Protein AF-A0A6J3G878-F1 (afdb_monomer)

InterPro domains:
  IPR054754 U8 snoRNA-decapping enzyme NudT16 [PF22327] (66-110)
  IPR054754 U8 snoRNA-decapping enzyme NudT16 [PTHR31699] (66-132)

Sequence (138 aa):
MLLSGSGGDGVSAKMSTAAVPELKQISRVEAMRLGPGWSHSCHAMLYAANPGQLFGRIPMRFSVLVLGLVRVPLYTQKDRVGGFPNFLSNAFVSTAKCQLLFALKVLNMMPEEKLAEALAAATEKQKKALEKLLPASS

Structure (mmCIF, N/CA/C/O backbone):
data_AF-A0A6J3G878-F1
#
_entry.id   AF-A0A6J3G878-F1
#
loop_
_atom_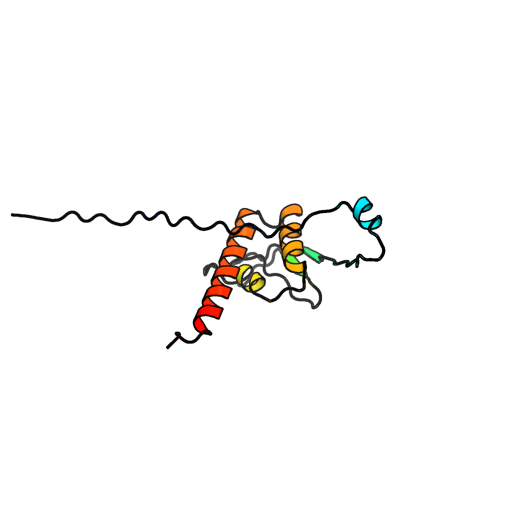site.group_PDB
_atom_site.id
_atom_site.type_symbol
_atom_site.label_atom_id
_atom_site.label_alt_id
_atom_site.label_comp_id
_atom_site.label_asym_id
_atom_site.label_entity_id
_atom_site.label_seq_id
_atom_site.pdbx_PDB_ins_code
_atom_site.Cartn_x
_atom_site.Cartn_y
_atom_site.Cartn_z
_atom_site.occupancy
_atom_site.B_iso_or_equiv
_atom_site.auth_seq_id
_atom_site.auth_comp_id
_atom_site.auth_asym_id
_atom_site.auth_atom_id
_atom_site.pdbx_PDB_model_num
ATOM 1 N N . MET A 1 1 ? -39.813 36.016 32.942 1.00 31.19 1 MET A N 1
ATOM 2 C CA . MET A 1 1 ? -40.163 34.586 33.087 1.00 31.19 1 MET A CA 1
ATOM 3 C C . MET A 1 1 ? -39.853 33.909 31.762 1.00 31.19 1 MET A C 1
ATOM 5 O O . MET A 1 1 ? -40.463 34.285 30.778 1.00 31.19 1 MET A O 1
ATOM 9 N N . LEU A 1 2 ? -38.707 33.216 31.700 1.00 31.45 2 LEU A N 1
ATOM 10 C CA . LEU A 1 2 ? -38.575 31.753 31.486 1.00 31.45 2 LEU A CA 1
ATOM 11 C C . LEU A 1 2 ? -38.532 31.403 29.982 1.00 31.45 2 LEU A C 1
ATOM 13 O O . LEU A 1 2 ? -39.430 31.812 29.269 1.00 31.45 2 LEU A O 1
ATOM 17 N N . LEU A 1 3 ? -37.627 30.607 29.407 1.00 33.38 3 LEU A N 1
ATOM 18 C CA . LEU A 1 3 ? -36.272 30.104 29.684 1.00 33.38 3 LEU A CA 1
ATOM 19 C C . LEU A 1 3 ? -35.901 29.272 28.423 1.00 33.38 3 LEU A C 1
ATOM 21 O O . LEU A 1 3 ? -36.761 28.568 27.911 1.00 33.38 3 LEU A O 1
ATOM 25 N N . SER A 1 4 ? -34.632 29.313 27.994 1.00 31.02 4 SER A N 1
ATOM 26 C CA . SER A 1 4 ? -33.850 28.228 27.346 1.00 31.02 4 SER A CA 1
ATOM 27 C C . SER A 1 4 ? -34.321 27.502 26.064 1.00 31.02 4 SER A C 1
ATOM 29 O O . SER A 1 4 ? -35.404 26.936 25.995 1.00 31.02 4 SER A O 1
ATOM 31 N N . GLY A 1 5 ? -33.375 27.334 25.129 1.00 29.62 5 GLY A N 1
ATOM 32 C CA . GLY A 1 5 ? -33.446 26.366 24.029 1.00 29.62 5 GLY A CA 1
ATOM 33 C C . GLY A 1 5 ? -32.153 26.304 23.211 1.00 29.62 5 GLY A C 1
ATOM 34 O O . GLY A 1 5 ? -32.131 26.713 22.059 1.00 29.62 5 GLY A O 1
ATOM 35 N N . SER A 1 6 ? -31.070 25.845 23.842 1.00 40.47 6 SER A N 1
ATOM 36 C CA . SER A 1 6 ? -29.796 25.497 23.201 1.00 40.47 6 SER A CA 1
ATOM 37 C C . SER A 1 6 ? -29.978 24.342 22.207 1.00 40.47 6 SER A C 1
ATOM 39 O O . SER A 1 6 ? -30.566 23.319 22.553 1.00 40.47 6 SER A O 1
ATOM 41 N N . GLY A 1 7 ? -29.436 24.486 21.003 1.00 29.66 7 GLY A N 1
ATOM 42 C CA . GLY A 1 7 ? -29.189 23.403 20.052 1.00 29.66 7 GLY A CA 1
ATOM 43 C C . GLY A 1 7 ? -28.062 23.884 19.143 1.00 29.66 7 GLY A C 1
ATOM 44 O O . GLY A 1 7 ? -28.258 24.822 18.384 1.00 29.66 7 GLY A O 1
ATOM 45 N N . GLY A 1 8 ? -26.822 23.429 19.279 1.00 30.02 8 GLY A N 1
ATOM 46 C CA . GLY A 1 8 ? -26.405 22.049 19.488 1.00 30.02 8 GLY A CA 1
ATOM 47 C C . GLY A 1 8 ? -25.813 21.590 18.162 1.00 30.02 8 GLY A C 1
ATOM 48 O O . GLY A 1 8 ? -26.543 21.348 17.206 1.00 30.02 8 GLY A O 1
ATOM 49 N N . ASP A 1 9 ? -24.487 21.584 18.115 1.00 33.19 9 ASP A N 1
ATOM 50 C CA . ASP A 1 9 ? -23.637 21.422 16.945 1.00 33.19 9 ASP A CA 1
ATOM 51 C C . ASP A 1 9 ? -24.043 20.290 15.998 1.00 33.19 9 ASP A C 1
ATOM 53 O O . ASP A 1 9 ? -24.103 19.116 16.357 1.00 33.19 9 ASP A O 1
ATOM 57 N N . GLY A 1 10 ? -24.202 20.657 14.730 1.00 29.42 10 GLY A N 1
ATOM 58 C CA . GLY A 1 10 ? -24.202 19.745 13.597 1.00 29.42 10 GLY A CA 1
ATOM 59 C C . GLY A 1 10 ? -23.043 20.065 12.663 1.00 29.42 10 GLY A C 1
ATOM 60 O O . GLY A 1 10 ? -23.246 20.164 11.455 1.00 29.42 10 GLY A O 1
ATOM 61 N N . VAL A 1 11 ? -21.831 20.273 13.198 1.00 32.22 11 VAL A N 1
ATOM 62 C CA . VAL A 1 11 ? -20.614 20.219 12.378 1.00 32.22 11 VAL A CA 1
ATOM 63 C C . VAL A 1 11 ? -20.519 18.788 11.862 1.00 32.22 11 VAL A C 1
ATOM 65 O O . VAL A 1 11 ? -19.981 17.895 12.512 1.00 32.22 11 VAL A O 1
ATOM 68 N N . SER A 1 12 ? -21.100 18.565 10.685 1.00 30.73 12 SER A N 1
ATOM 69 C CA . SER A 1 12 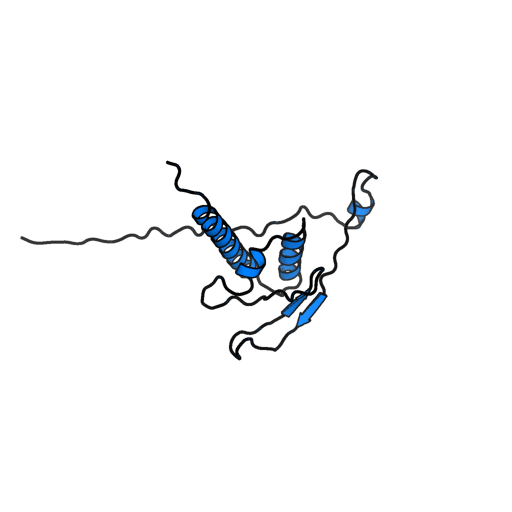? -20.847 17.398 9.857 1.00 30.73 12 SER A CA 1
ATOM 70 C C . SER A 1 12 ? -19.359 17.419 9.540 1.00 30.73 12 SER A C 1
ATOM 72 O O . SER A 1 12 ? -18.930 18.046 8.569 1.00 30.73 12 SER A O 1
ATOM 74 N N . ALA A 1 13 ? -18.571 16.789 10.412 1.00 32.28 13 ALA A N 1
ATOM 75 C CA . ALA A 1 13 ? -17.154 16.566 10.234 1.00 32.28 13 ALA A CA 1
ATOM 76 C C . ALA A 1 13 ? -16.979 15.895 8.874 1.00 32.28 13 ALA A C 1
ATOM 78 O O . ALA A 1 13 ? -17.259 14.708 8.703 1.00 32.28 13 ALA A O 1
ATOM 79 N N . LYS A 1 14 ? -16.576 16.687 7.878 1.00 31.45 14 LYS A N 1
ATOM 80 C CA . LYS A 1 14 ? -16.144 16.181 6.585 1.00 31.45 14 LYS A CA 1
ATOM 81 C C . LYS A 1 14 ? -14.916 15.332 6.880 1.00 31.45 14 LYS A C 1
ATOM 83 O O . LYS A 1 14 ? -13.824 15.864 7.048 1.00 31.45 14 LYS A O 1
ATOM 88 N N . MET A 1 15 ? -15.116 14.022 7.022 1.00 35.84 15 MET A N 1
ATOM 89 C CA . MET A 1 15 ? -14.029 13.057 6.998 1.00 35.84 15 MET A CA 1
ATOM 90 C C . MET A 1 15 ? -13.318 13.276 5.674 1.00 35.84 15 MET A C 1
ATOM 92 O O . MET A 1 15 ? -13.867 13.000 4.610 1.00 35.84 15 MET A O 1
ATOM 96 N N . SER A 1 16 ? -12.125 13.853 5.748 1.00 38.44 16 SER A N 1
ATOM 97 C CA . SER A 1 16 ? -11.177 13.888 4.651 1.00 38.44 16 SER A CA 1
ATOM 98 C C . SER A 1 16 ? -10.969 12.447 4.206 1.00 38.44 16 SER A C 1
ATOM 100 O O . SER A 1 16 ? -10.284 11.678 4.880 1.00 38.44 16 SER A O 1
ATOM 102 N N . THR A 1 17 ? -11.626 12.053 3.119 1.00 46.00 17 THR A N 1
ATOM 103 C CA . THR A 1 17 ? -11.407 10.768 2.465 1.00 46.00 17 THR A CA 1
ATOM 104 C C . THR A 1 17 ? -9.958 10.753 2.012 1.00 46.00 17 THR A C 1
ATOM 106 O O . THR A 1 17 ? -9.603 11.403 1.030 1.00 46.00 17 THR A O 1
ATOM 109 N N . ALA A 1 18 ? -9.102 10.073 2.775 1.00 58.75 18 ALA A N 1
ATOM 110 C CA . ALA A 1 18 ? -7.730 9.832 2.373 1.00 58.75 18 ALA A CA 1
ATOM 111 C C . ALA A 1 18 ? -7.776 9.016 1.079 1.00 58.75 18 ALA A C 1
ATOM 113 O O . ALA A 1 18 ? -8.185 7.855 1.088 1.00 58.75 18 ALA A O 1
ATOM 114 N N . ALA A 1 19 ? -7.417 9.643 -0.039 1.00 72.19 19 ALA A N 1
ATOM 115 C CA . ALA A 1 19 ? -7.317 8.950 -1.311 1.00 72.19 19 ALA A CA 1
ATOM 116 C C . ALA A 1 19 ? -6.230 7.872 -1.207 1.00 72.19 19 ALA A C 1
ATOM 118 O O . ALA A 1 19 ? -5.161 8.103 -0.630 1.00 72.19 19 ALA A O 1
ATOM 119 N N . VAL A 1 20 ? -6.510 6.686 -1.745 1.00 77.31 20 VAL A N 1
ATOM 120 C CA . VAL A 1 20 ? -5.513 5.618 -1.832 1.00 77.31 20 VAL A CA 1
ATOM 121 C C . VAL A 1 20 ? -4.384 6.117 -2.746 1.00 77.31 20 VAL A C 1
ATOM 123 O O . VAL A 1 20 ? -4.665 6.534 -3.866 1.00 77.31 20 VAL A O 1
ATOM 126 N N . PRO A 1 21 ? -3.117 6.130 -2.293 1.00 78.44 21 PRO A N 1
ATOM 127 C CA . PRO A 1 21 ? -2.013 6.652 -3.076 1.00 78.44 21 PRO A CA 1
ATOM 128 C C . PRO A 1 21 ? -1.816 5.777 -4.307 1.00 78.44 21 PRO A C 1
ATOM 130 O O . PRO A 1 21 ? -1.609 4.565 -4.203 1.00 78.44 21 PRO A O 1
ATOM 133 N N . GLU A 1 22 ? -1.864 6.415 -5.468 1.00 80.50 22 GLU A N 1
ATOM 134 C CA . GLU A 1 22 ? -1.799 5.750 -6.758 1.00 80.50 22 GLU A CA 1
ATOM 135 C C . GLU A 1 22 ? -0.519 6.164 -7.485 1.00 80.50 22 GLU A C 1
ATOM 137 O O . GLU A 1 22 ? -0.134 7.334 -7.512 1.00 80.50 22 GLU A O 1
ATOM 142 N N . LEU A 1 23 ? 0.190 5.178 -8.029 1.00 85.69 23 LEU A N 1
ATOM 143 C CA . LEU A 1 23 ? 1.383 5.412 -8.835 1.00 85.69 23 LEU A CA 1
ATOM 144 C C . LEU A 1 23 ? 0.979 5.504 -10.300 1.00 85.69 23 LEU A C 1
ATOM 146 O O . LEU A 1 23 ? 0.074 4.796 -10.741 1.00 85.69 23 LEU A O 1
ATOM 150 N N . LYS A 1 24 ? 1.697 6.324 -11.075 1.00 91.50 24 LYS A N 1
ATOM 151 C CA . LYS A 1 24 ? 1.504 6.380 -12.525 1.00 91.50 24 LYS A CA 1
ATOM 152 C C . LYS A 1 24 ? 1.747 4.993 -13.120 1.00 91.50 24 LYS A C 1
ATOM 154 O O . LYS A 1 24 ? 2.865 4.481 -13.082 1.00 91.50 24 LYS A O 1
ATOM 159 N N . GLN A 1 25 ? 0.693 4.406 -13.672 1.00 89.75 25 GLN A N 1
ATOM 160 C CA . GLN A 1 25 ? 0.782 3.130 -14.360 1.00 89.75 25 GLN A CA 1
ATOM 161 C C . GLN A 1 25 ? 1.415 3.313 -15.741 1.00 89.75 25 GLN A C 1
ATOM 163 O O . GLN A 1 25 ? 1.224 4.328 -16.410 1.00 89.75 25 GLN A O 1
ATOM 168 N N . ILE A 1 26 ? 2.179 2.309 -16.154 1.00 93.81 26 ILE A N 1
ATOM 169 C CA . ILE A 1 26 ? 2.792 2.196 -17.475 1.00 93.81 26 ILE A CA 1
ATOM 170 C C . ILE A 1 26 ? 2.582 0.760 -17.947 1.00 93.81 26 ILE A C 1
ATOM 172 O O . ILE A 1 26 ? 2.643 -0.173 -17.137 1.00 93.81 26 ILE A O 1
ATOM 176 N N . SER A 1 27 ? 2.307 0.558 -19.234 1.00 95.25 27 SER A N 1
ATOM 177 C CA . SER A 1 27 ? 2.188 -0.804 -19.747 1.00 95.25 27 SER A CA 1
ATOM 178 C C . SER A 1 27 ? 3.545 -1.513 -19.714 1.00 95.25 27 SER A C 1
ATOM 180 O O . SER A 1 27 ? 4.607 -0.892 -19.786 1.00 95.25 27 SER A O 1
ATOM 182 N N . ARG A 1 28 ? 3.529 -2.849 -19.664 1.00 92.56 28 ARG A N 1
ATOM 183 C CA . ARG A 1 28 ? 4.767 -3.643 -19.716 1.00 92.56 28 ARG A CA 1
ATOM 184 C C . ARG A 1 28 ? 5.579 -3.339 -20.978 1.00 92.56 28 ARG A C 1
ATOM 186 O O . ARG A 1 28 ? 6.797 -3.248 -20.902 1.00 92.56 28 ARG A O 1
ATOM 193 N N . VAL A 1 29 ? 4.915 -3.186 -22.125 1.00 95.44 29 VAL A N 1
ATOM 194 C CA . VAL A 1 29 ? 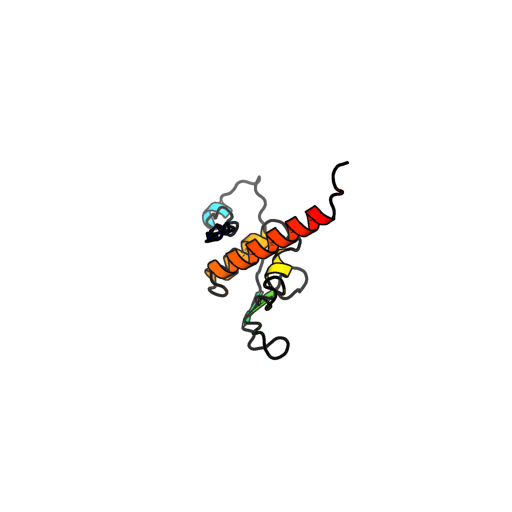5.587 -2.923 -23.406 1.00 95.44 29 VAL A CA 1
ATOM 195 C C . VAL A 1 29 ? 6.271 -1.561 -23.388 1.00 95.44 29 VAL A C 1
ATOM 197 O O . VAL A 1 29 ? 7.422 -1.465 -23.795 1.00 95.44 29 VAL A O 1
ATOM 200 N N . GLU A 1 30 ? 5.607 -0.523 -22.881 1.00 96.25 30 GLU A N 1
ATOM 201 C CA . GLU A 1 30 ? 6.208 0.810 -22.752 1.00 96.25 30 GLU A CA 1
ATOM 202 C C . GLU A 1 30 ? 7.351 0.822 -21.734 1.00 96.25 30 GLU A C 1
ATOM 204 O O . GLU A 1 30 ? 8.394 1.413 -22.004 1.00 96.25 30 GLU A O 1
ATOM 209 N N . ALA A 1 31 ? 7.207 0.116 -20.607 1.00 93.69 31 ALA A N 1
ATOM 210 C CA . ALA A 1 31 ? 8.263 0.000 -19.606 1.00 93.69 31 ALA A CA 1
ATOM 211 C C . ALA A 1 31 ? 9.534 -0.640 -20.185 1.00 93.69 31 ALA A C 1
ATOM 213 O O . ALA A 1 31 ? 10.633 -0.174 -19.910 1.00 93.69 31 ALA A O 1
ATOM 214 N N . MET A 1 32 ? 9.400 -1.657 -21.043 1.00 93.94 32 MET A N 1
ATOM 215 C CA . MET A 1 32 ? 10.541 -2.295 -21.717 1.00 93.94 32 MET A CA 1
ATO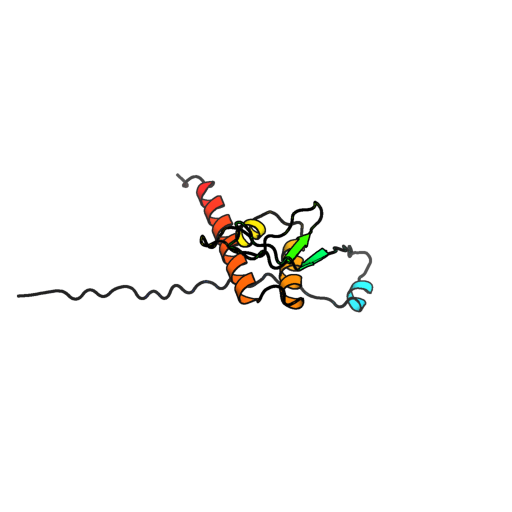M 216 C C . MET A 1 32 ? 11.223 -1.399 -22.764 1.00 93.94 32 MET A C 1
ATOM 218 O O . MET A 1 32 ? 12.311 -1.734 -23.224 1.00 93.94 32 MET A O 1
ATOM 222 N N . ARG A 1 33 ? 10.599 -0.282 -23.164 1.00 96.44 33 ARG A N 1
ATOM 223 C CA . ARG A 1 33 ? 11.161 0.690 -24.121 1.00 96.44 33 ARG A CA 1
ATOM 224 C C . ARG A 1 33 ? 11.885 1.849 -23.435 1.00 96.44 33 ARG A C 1
ATOM 226 O O . ARG A 1 33 ? 12.395 2.728 -24.128 1.00 96.44 33 ARG A O 1
ATOM 233 N N . LEU A 1 34 ? 11.906 1.885 -22.103 1.00 94.75 34 LEU A N 1
ATOM 234 C CA . LEU A 1 34 ? 12.625 2.907 -21.351 1.00 94.75 34 LEU A CA 1
ATOM 235 C C . LEU A 1 34 ? 14.138 2.793 -21.595 1.00 94.75 34 LEU A C 1
ATOM 237 O O . LEU A 1 34 ? 14.681 1.704 -21.762 1.00 94.75 34 LEU A O 1
ATOM 241 N N . GLY A 1 35 ? 14.816 3.942 -21.647 1.00 93.50 35 GLY A N 1
ATOM 242 C CA . GLY A 1 35 ? 16.265 4.001 -21.851 1.00 93.50 35 GLY A CA 1
ATOM 243 C C . GLY A 1 35 ? 17.070 3.547 -20.621 1.00 93.50 35 GLY A C 1
ATOM 244 O O . GLY A 1 35 ? 16.509 3.404 -19.535 1.00 93.50 35 GLY A O 1
ATOM 245 N N . PRO A 1 36 ? 18.405 3.416 -20.739 1.00 92.69 36 PRO A N 1
ATOM 246 C CA . PRO A 1 36 ? 19.281 2.891 -19.680 1.00 92.69 36 PRO A CA 1
ATOM 247 C C . PRO A 1 36 ? 19.341 3.752 -18.404 1.00 92.69 36 PRO A C 1
ATOM 249 O O . PRO A 1 36 ? 19.876 3.312 -17.394 1.00 92.69 36 PRO A O 1
ATOM 252 N N . GLY A 1 37 ? 18.784 4.968 -18.426 1.00 96.25 37 GLY A N 1
ATOM 253 C CA . GLY A 1 37 ? 18.619 5.807 -17.234 1.00 96.25 37 GLY A CA 1
ATOM 254 C C . GLY A 1 37 ? 17.506 5.348 -16.282 1.00 96.25 37 GLY A C 1
ATOM 255 O O . GLY A 1 37 ? 17.295 5.989 -15.255 1.00 96.25 37 GLY A O 1
ATOM 256 N N . TRP A 1 38 ? 16.781 4.275 -16.613 1.00 94.69 38 TRP A N 1
ATOM 257 C CA . TRP A 1 38 ? 15.702 3.728 -15.795 1.00 94.69 38 TRP A CA 1
ATOM 258 C C . TRP A 1 38 ? 16.108 2.419 -15.121 1.00 94.69 38 TRP A C 1
ATOM 260 O O . TRP A 1 38 ? 16.538 1.467 -15.768 1.00 94.69 38 TRP A O 1
ATOM 270 N N . SER A 1 39 ? 15.903 2.353 -13.806 1.00 92.94 39 SER A N 1
ATOM 271 C CA . SER A 1 39 ? 16.070 1.123 -13.031 1.00 92.94 39 SER A CA 1
ATOM 272 C C . SER A 1 39 ? 14.763 0.336 -12.978 1.00 92.94 39 SER A C 1
ATOM 274 O O . SER A 1 39 ? 13.698 0.892 -12.705 1.00 92.94 39 SER A O 1
ATOM 276 N N . HIS A 1 40 ? 14.851 -0.979 -13.164 1.00 90.31 40 HIS A N 1
ATOM 277 C CA . HIS A 1 40 ? 13.711 -1.889 -13.078 1.00 90.31 40 HIS A CA 1
ATOM 278 C C . HIS A 1 40 ? 13.744 -2.659 -11.757 1.00 90.31 40 HIS A C 1
ATOM 280 O O . HIS A 1 40 ? 14.763 -3.241 -11.394 1.00 90.31 40 HIS A O 1
ATOM 286 N N . SER A 1 41 ? 12.616 -2.692 -11.046 1.00 87.00 41 SER A N 1
ATOM 287 C CA . SER A 1 41 ? 12.442 -3.515 -9.845 1.00 87.00 41 SER A CA 1
ATOM 288 C C . SER A 1 41 ? 11.240 -4.438 -10.015 1.00 87.00 41 SER A C 1
ATOM 290 O O . SER A 1 41 ? 10.221 -4.045 -10.583 1.00 87.00 41 SER A O 1
ATOM 292 N N . CYS A 1 42 ? 11.369 -5.676 -9.540 1.00 82.62 42 CYS A N 1
ATOM 293 C CA . CYS A 1 42 ? 10.319 -6.687 -9.598 1.00 82.62 42 CYS A CA 1
ATOM 294 C C . CYS A 1 42 ? 10.006 -7.167 -8.182 1.00 82.62 42 CYS A C 1
ATOM 296 O O . CYS A 1 42 ? 10.911 -7.511 -7.426 1.00 82.62 42 CYS A O 1
ATOM 298 N N . HIS A 1 43 ? 8.721 -7.206 -7.840 1.00 84.06 43 HIS A N 1
ATOM 299 C CA . HIS A 1 43 ? 8.226 -7.664 -6.546 1.00 84.06 43 HIS A CA 1
ATOM 300 C C . HIS A 1 43 ? 7.139 -8.714 -6.778 1.00 84.06 43 HIS A C 1
ATOM 302 O O . HIS A 1 43 ? 6.411 -8.645 -7.768 1.00 84.06 43 HIS A O 1
ATOM 308 N N . ALA A 1 44 ? 7.021 -9.677 -5.866 1.00 81.69 44 ALA A N 1
ATOM 309 C CA . ALA A 1 44 ? 5.984 -10.700 -5.907 1.00 81.69 44 ALA A CA 1
ATOM 310 C C . ALA A 1 44 ? 5.097 -10.592 -4.665 1.00 81.69 44 ALA A C 1
ATOM 312 O O . ALA A 1 44 ? 5.603 -10.482 -3.548 1.00 81.69 44 ALA A O 1
ATOM 313 N N . MET A 1 45 ? 3.780 -10.655 -4.864 1.00 84.62 45 MET A N 1
ATOM 314 C CA . MET A 1 45 ? 2.806 -10.757 -3.782 1.00 84.62 45 MET A CA 1
ATOM 315 C C . MET A 1 45 ? 2.268 -12.186 -3.732 1.00 84.62 45 MET A C 1
ATOM 317 O O . MET A 1 45 ? 1.520 -12.603 -4.614 1.00 84.62 45 MET A O 1
ATOM 321 N N . LEU A 1 46 ? 2.645 -12.935 -2.697 1.00 83.38 46 LEU A N 1
ATOM 322 C CA . LEU A 1 46 ? 2.111 -14.274 -2.452 1.00 83.38 46 LEU A CA 1
ATOM 323 C C . LEU A 1 46 ? 0.947 -14.174 -1.472 1.00 83.38 46 LEU A C 1
ATOM 325 O O . LEU A 1 46 ? 1.101 -13.587 -0.395 1.00 83.38 46 LEU A O 1
ATOM 329 N N . TYR A 1 47 ? -0.201 -14.747 -1.836 1.00 83.19 47 TYR A N 1
ATOM 330 C CA . TYR A 1 47 ? -1.379 -14.754 -0.979 1.00 83.19 47 TYR A CA 1
ATOM 331 C C . TYR A 1 47 ? -2.161 -16.066 -1.034 1.00 83.19 47 TYR A C 1
ATOM 333 O O . TYR A 1 47 ? -2.084 -16.816 -2.003 1.00 83.19 47 TYR A O 1
ATOM 341 N N . ALA A 1 48 ? -2.922 -16.333 0.026 1.00 82.94 48 ALA A N 1
ATOM 342 C CA . ALA A 1 48 ? -3.830 -17.472 0.119 1.00 82.94 48 ALA A CA 1
ATOM 343 C C . ALA A 1 48 ? -5.090 -17.083 0.900 1.00 82.94 48 ALA A C 1
ATOM 345 O O . ALA A 1 48 ? -5.026 -16.253 1.815 1.00 82.94 48 ALA A O 1
ATOM 346 N N . ALA A 1 49 ? -6.226 -17.692 0.551 1.00 81.12 49 ALA A N 1
ATOM 347 C 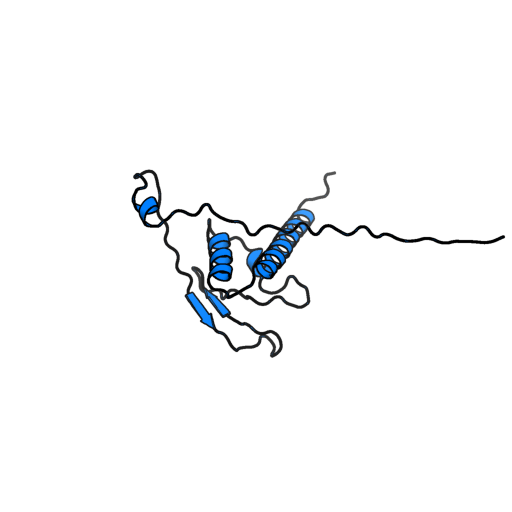CA . ALA A 1 49 ? -7.443 -17.600 1.349 1.00 81.12 49 ALA A CA 1
ATOM 348 C C . ALA A 1 49 ? -7.211 -18.238 2.726 1.00 81.12 49 ALA A C 1
ATOM 350 O O . ALA A 1 49 ? -6.609 -19.306 2.837 1.00 81.12 49 ALA A O 1
ATOM 351 N N . ASN A 1 50 ? -7.675 -17.573 3.780 1.00 79.19 50 ASN A N 1
ATOM 352 C CA . ASN A 1 50 ? -7.499 -18.018 5.155 1.00 79.19 50 ASN A CA 1
ATOM 353 C C . ASN A 1 50 ? -8.864 -18.069 5.866 1.00 79.19 50 ASN A C 1
ATOM 355 O O . ASN A 1 50 ? -9.378 -17.015 6.254 1.00 79.19 50 ASN A O 1
ATOM 359 N N . PRO A 1 51 ? -9.446 -19.272 6.059 1.00 79.94 51 PRO A N 1
ATOM 360 C CA . PRO A 1 51 ? -10.722 -19.436 6.758 1.00 79.94 51 PRO A CA 1
ATOM 361 C C . PRO A 1 51 ? -10.597 -19.257 8.280 1.00 79.94 51 PRO A C 1
ATOM 363 O O . PRO A 1 51 ? -11.601 -19.250 8.989 1.00 79.94 51 PRO A O 1
ATOM 366 N N . GLY A 1 52 ? -9.374 -19.122 8.799 1.00 79.81 52 GLY A N 1
ATOM 367 C CA . GLY A 1 52 ? -9.104 -18.971 10.219 1.00 79.81 52 GLY A CA 1
ATOM 368 C C . GLY A 1 52 ? -9.685 -17.687 10.809 1.00 79.81 52 GLY A C 1
ATOM 369 O O . GLY A 1 52 ? -9.798 -16.644 10.155 1.00 79.81 52 GLY A O 1
ATOM 370 N N . GLN A 1 53 ? -10.011 -17.767 12.095 1.00 79.06 53 GLN A N 1
ATOM 371 C CA . GLN A 1 53 ? -10.495 -16.644 12.884 1.00 79.06 53 GLN A CA 1
ATOM 372 C C . GLN A 1 53 ? -9.492 -16.312 13.985 1.00 79.06 53 GLN A C 1
ATOM 374 O O . GLN A 1 53 ? -9.163 -17.157 14.818 1.00 79.06 53 GLN A O 1
ATOM 379 N N . LEU A 1 54 ? -9.037 -15.064 14.034 1.00 73.44 54 LEU A N 1
ATOM 380 C CA . LEU A 1 54 ? -8.253 -14.570 15.153 1.00 73.44 54 LEU A CA 1
ATOM 381 C C . LEU A 1 54 ? -9.158 -14.467 16.392 1.00 73.44 54 LEU A C 1
ATOM 383 O O . LEU A 1 54 ? -10.255 -13.898 16.333 1.00 73.44 54 LEU A O 1
ATOM 387 N N . PHE A 1 55 ? -8.707 -15.064 17.499 1.00 77.38 55 PHE A N 1
ATOM 388 C CA . PHE A 1 55 ? -9.456 -15.195 18.758 1.00 77.38 55 PHE A CA 1
ATOM 389 C C . PHE A 1 55 ? -10.858 -15.820 18.605 1.00 77.38 55 PHE A C 1
ATOM 391 O O . PHE A 1 55 ? -11.752 -15.524 19.398 1.00 77.38 55 PHE A O 1
ATOM 398 N N . GLY A 1 56 ? -11.083 -16.624 17.557 1.00 74.50 56 GLY A N 1
ATOM 399 C CA . GLY A 1 56 ? -12.384 -17.247 17.274 1.00 74.50 56 GLY A CA 1
ATOM 400 C C . GLY A 1 56 ? -13.510 -16.263 16.926 1.00 74.50 56 GLY A C 1
ATOM 401 O O . GLY A 1 56 ? -14.680 -16.616 17.031 1.00 74.50 56 GLY A O 1
ATOM 402 N N . ARG A 1 57 ? -13.189 -15.002 16.592 1.00 77.81 57 ARG A N 1
ATOM 403 C CA . ARG A 1 57 ? -14.199 -13.957 16.319 1.00 77.81 57 ARG A CA 1
ATOM 404 C C . ARG A 1 57 ? -13.891 -13.072 15.114 1.00 77.81 57 ARG A C 1
ATOM 406 O O . ARG A 1 57 ? -14.817 -12.509 14.539 1.00 77.81 57 ARG A O 1
ATOM 413 N N . ILE A 1 58 ? -12.621 -12.908 14.738 1.00 71.81 58 ILE A N 1
ATOM 414 C CA . ILE A 1 58 ? -12.211 -11.967 13.684 1.00 71.81 58 ILE A CA 1
ATOM 415 C C . ILE A 1 58 ? -11.712 -12.751 12.461 1.00 71.81 58 ILE A C 1
ATOM 417 O O . ILE A 1 58 ? -10.670 -13.396 12.556 1.00 71.81 58 ILE A O 1
ATOM 421 N N . PRO A 1 59 ? -12.405 -12.719 11.310 1.00 73.56 59 PRO A N 1
ATOM 422 C CA . PRO A 1 59 ? -12.001 -13.486 10.133 1.00 73.56 59 PRO A CA 1
ATOM 423 C C . PRO A 1 59 ? -10.706 -12.934 9.518 1.00 73.56 59 PRO A C 1
ATOM 425 O O . PRO A 1 59 ? -10.620 -11.745 9.213 1.00 73.56 59 PRO A O 1
ATOM 428 N N . MET A 1 60 ? -9.714 -13.803 9.298 1.00 66.94 60 MET A N 1
ATOM 429 C CA . MET A 1 60 ? -8.407 -13.428 8.730 1.00 66.94 60 MET A CA 1
ATOM 430 C C . MET A 1 60 ? -8.468 -13.161 7.215 1.00 66.94 60 MET A C 1
ATOM 432 O O . MET A 1 60 ? -7.645 -12.405 6.710 1.00 66.94 60 MET A O 1
ATOM 436 N N . ARG A 1 61 ? -9.467 -13.725 6.515 1.00 72.06 61 ARG A N 1
ATOM 437 C CA . ARG A 1 61 ? -9.780 -13.606 5.073 1.00 72.06 61 ARG A CA 1
ATOM 438 C C . ARG A 1 61 ? -8.646 -14.009 4.127 1.00 72.06 61 ARG A C 1
ATOM 440 O O . ARG A 1 61 ? -8.797 -14.997 3.417 1.00 72.06 61 ARG A O 1
ATOM 447 N N . PHE A 1 62 ? -7.516 -13.309 4.132 1.00 61.41 62 PHE A N 1
ATOM 448 C CA . PHE A 1 62 ? -6.348 -13.652 3.325 1.00 61.41 62 PHE A CA 1
ATOM 449 C C . PHE A 1 62 ? -5.045 -13.375 4.072 1.00 61.41 62 PHE A C 1
ATOM 451 O O . PHE A 1 62 ? -4.959 -12.456 4.885 1.00 61.41 62 PHE A O 1
ATOM 458 N N . SER A 1 63 ? -4.010 -14.157 3.774 1.00 61.16 63 SER A N 1
ATOM 459 C CA . SER A 1 63 ? -2.639 -13.896 4.228 1.00 61.16 63 SER A CA 1
ATOM 460 C C . SER A 1 63 ? -1.789 -13.416 3.060 1.00 61.16 63 SER A C 1
ATOM 462 O O . SER A 1 63 ? -1.720 -14.138 2.073 1.00 61.16 63 SER A O 1
ATOM 464 N N . VAL A 1 64 ? -1.128 -12.261 3.181 1.00 60.25 64 VAL A N 1
ATOM 465 C CA . VAL A 1 64 ? -0.201 -11.705 2.170 1.00 60.25 64 VAL A CA 1
ATOM 466 C C . VAL A 1 64 ? 1.221 -11.644 2.741 1.00 60.25 64 VAL A C 1
ATOM 468 O O . VAL A 1 64 ? 1.360 -11.342 3.924 1.00 60.25 64 VAL A O 1
ATOM 471 N N . LEU A 1 65 ? 2.256 -11.925 1.940 1.00 57.94 65 LEU A N 1
ATOM 472 C CA . LEU A 1 65 ? 3.673 -11.955 2.356 1.00 57.94 65 LEU A CA 1
ATOM 473 C C . LEU A 1 65 ? 4.527 -10.943 1.563 1.00 57.94 65 LEU A C 1
ATOM 475 O O . LEU A 1 65 ? 4.396 -10.880 0.342 1.00 57.94 65 LEU A O 1
ATOM 479 N N . VAL A 1 66 ? 5.428 -10.200 2.230 1.00 50.75 66 VAL A N 1
ATOM 480 C CA . VAL A 1 66 ? 6.409 -9.282 1.597 1.00 50.75 66 VAL A CA 1
ATOM 481 C C . VAL A 1 66 ? 7.786 -9.414 2.276 1.00 50.75 66 VAL A C 1
ATOM 483 O O . VAL A 1 66 ? 7.855 -9.370 3.496 1.00 50.75 66 VAL A O 1
ATOM 486 N N . LEU A 1 67 ? 8.847 -9.616 1.473 1.00 47.50 67 LEU A N 1
ATOM 487 C CA . LEU A 1 67 ? 10.303 -9.654 1.770 1.00 47.50 67 LEU A CA 1
ATOM 488 C C . LEU A 1 67 ? 10.728 -9.633 3.262 1.00 47.50 67 LEU A C 1
ATOM 490 O O . LEU A 1 67 ? 11.240 -8.636 3.763 1.00 47.50 67 LEU A O 1
ATOM 494 N N . GLY A 1 68 ? 10.550 -10.774 3.939 1.00 49.47 68 GLY A N 1
ATOM 495 C CA . GLY A 1 68 ? 10.722 -10.966 5.387 1.00 49.47 68 GLY A CA 1
ATOM 496 C C . GLY A 1 68 ? 9.373 -11.343 5.992 1.00 49.47 68 GLY A C 1
ATOM 497 O O . GLY A 1 68 ? 8.573 -10.466 6.275 1.00 49.47 68 GLY A O 1
ATOM 498 N N . LEU A 1 69 ? 9.075 -12.647 6.074 1.00 64.94 69 LEU A N 1
ATOM 499 C CA . LEU A 1 69 ? 7.714 -13.219 6.060 1.00 64.94 69 LEU A CA 1
ATOM 500 C C . LEU A 1 69 ? 6.776 -12.730 7.186 1.00 64.94 69 LEU A C 1
ATOM 502 O O . LEU A 1 69 ? 6.477 -13.459 8.131 1.00 64.94 69 LEU A O 1
ATOM 506 N N . VAL A 1 70 ? 6.233 -11.524 7.045 1.00 72.12 70 VAL A N 1
ATOM 507 C CA . VAL A 1 70 ? 5.146 -10.997 7.872 1.00 72.12 70 VAL A CA 1
ATOM 508 C C . VAL A 1 70 ? 3.845 -11.156 7.100 1.00 72.12 70 VAL A C 1
ATOM 510 O O . VAL A 1 70 ? 3.709 -10.668 5.978 1.00 72.12 70 VAL A O 1
ATOM 513 N N . ARG A 1 71 ? 2.872 -11.847 7.705 1.00 80.06 71 ARG A N 1
ATOM 514 C CA . ARG A 1 71 ? 1.511 -11.918 7.166 1.00 80.06 71 ARG A CA 1
ATOM 515 C C . ARG A 1 71 ? 0.829 -10.567 7.343 1.00 80.06 71 ARG A C 1
ATOM 517 O O . ARG A 1 71 ? 0.732 -10.086 8.468 1.00 80.06 71 ARG A O 1
ATOM 524 N N . VAL A 1 72 ? 0.307 -9.994 6.263 1.00 87.00 72 VAL A N 1
ATOM 525 C CA . VAL A 1 72 ? -0.503 -8.770 6.333 1.00 87.00 72 VAL A CA 1
ATOM 526 C C . VAL A 1 72 ? -1.842 -9.081 7.019 1.00 87.00 72 VAL A C 1
ATOM 528 O O . VAL A 1 72 ? -2.610 -9.892 6.491 1.00 87.00 72 VAL A O 1
ATOM 531 N N . PRO A 1 73 ? -2.162 -8.462 8.170 1.00 89.31 73 PRO A N 1
ATOM 532 C CA . PRO A 1 73 ? -3.460 -8.626 8.809 1.00 89.31 73 PRO A CA 1
ATOM 533 C C . PRO A 1 73 ? -4.492 -7.777 8.064 1.00 89.31 73 PRO A C 1
ATOM 535 O O . PRO A 1 73 ? -4.524 -6.570 8.247 1.00 89.31 73 PRO A O 1
ATOM 538 N N . LEU A 1 74 ? -5.340 -8.381 7.226 1.00 89.25 74 LEU A N 1
ATOM 539 C CA . LEU A 1 74 ? -6.384 -7.650 6.482 1.00 89.25 74 LEU A CA 1
ATOM 540 C C . LEU A 1 74 ? -7.657 -7.371 7.298 1.00 89.25 74 LEU A C 1
ATOM 542 O O . LEU A 1 74 ? -8.618 -6.803 6.784 1.00 89.25 74 LEU A O 1
ATOM 546 N N . TYR A 1 75 ? -7.689 -7.788 8.561 1.00 87.62 75 TYR A N 1
ATOM 547 C CA . TYR A 1 75 ? -8.777 -7.468 9.474 1.00 87.62 75 TYR A CA 1
ATOM 548 C C . TYR A 1 75 ? -8.549 -6.111 10.144 1.00 87.62 75 TYR A C 1
ATOM 550 O O . TYR A 1 75 ? -7.412 -5.703 10.381 1.00 87.62 75 TYR A O 1
ATOM 558 N N . THR A 1 76 ? -9.641 -5.466 10.543 1.00 88.88 76 THR A N 1
ATOM 559 C CA . THR A 1 76 ? -9.617 -4.291 11.420 1.00 88.88 76 THR A CA 1
ATOM 560 C C . THR A 1 76 ? -10.307 -4.652 12.731 1.00 88.88 76 THR A C 1
ATOM 562 O O . THR A 1 76 ? -11.413 -5.199 12.726 1.00 88.88 76 THR A O 1
ATOM 565 N N . GLN A 1 77 ? -9.643 -4.404 13.859 1.00 87.62 77 GLN A N 1
ATOM 566 C CA . GLN A 1 77 ? -10.209 -4.639 15.190 1.00 87.62 77 GLN A CA 1
ATOM 567 C C . GLN A 1 77 ? -11.279 -3.586 15.542 1.00 87.62 77 GLN A C 1
ATOM 569 O O . GLN A 1 77 ? -11.447 -2.578 14.858 1.00 87.62 77 GLN A O 1
ATOM 574 N N . LYS A 1 78 ? -12.035 -3.823 16.626 1.00 87.69 78 LYS A N 1
ATOM 575 C CA . LYS A 1 78 ? -13.128 -2.930 17.071 1.00 87.69 78 LYS A CA 1
ATOM 576 C C . LYS A 1 78 ? -12.659 -1.513 17.433 1.00 87.69 78 LYS A C 1
ATOM 578 O O . LYS A 1 78 ? -13.457 -0.585 17.395 1.00 87.69 78 LYS A O 1
ATOM 583 N N . ASP A 1 79 ? -11.381 -1.354 17.763 1.00 88.00 79 ASP A N 1
ATOM 584 C CA . ASP A 1 79 ? -10.725 -0.072 18.043 1.00 88.00 79 ASP A CA 1
ATOM 585 C C . ASP A 1 79 ? -10.462 0.776 16.778 1.00 88.00 79 ASP A C 1
ATOM 587 O O . ASP A 1 79 ? -9.979 1.900 16.884 1.00 88.00 79 ASP A O 1
ATOM 591 N N . ARG A 1 80 ? -10.786 0.248 15.586 1.00 85.88 80 ARG A N 1
ATOM 592 C CA . ARG A 1 80 ? -10.557 0.833 14.251 1.00 85.88 80 ARG A CA 1
ATOM 593 C C . ARG A 1 80 ? -9.092 1.058 13.867 1.00 85.88 80 ARG A C 1
ATOM 595 O O . ARG A 1 80 ? -8.836 1.543 12.769 1.00 85.88 80 ARG A O 1
ATOM 602 N N . VAL A 1 81 ? -8.136 0.697 14.721 1.00 86.50 81 VAL A N 1
ATOM 603 C CA . VAL A 1 81 ? -6.695 0.898 14.481 1.00 86.50 81 VAL A CA 1
ATOM 604 C C . VAL A 1 81 ? -5.922 -0.419 14.465 1.00 86.50 81 VAL A C 1
ATOM 606 O O . VAL A 1 81 ? -4.936 -0.553 13.738 1.00 86.50 81 VAL A O 1
ATOM 609 N N . GLY A 1 82 ? -6.373 -1.419 15.218 1.00 88.75 82 GLY A N 1
ATOM 610 C CA . GLY A 1 82 ? -5.745 -2.726 15.308 1.00 88.75 82 GLY A CA 1
ATOM 611 C C . GLY A 1 82 ? -5.874 -3.546 14.024 1.00 88.75 82 GLY A C 1
ATOM 612 O O . GLY A 1 82 ? -6.915 -3.545 13.369 1.00 88.75 82 GLY A O 1
ATOM 613 N N . GLY A 1 83 ? -4.813 -4.281 13.676 1.00 91.69 83 GLY A N 1
ATOM 614 C CA . GLY A 1 83 ? -4.731 -5.064 12.440 1.00 91.69 83 GLY A CA 1
ATOM 615 C C . GLY A 1 83 ? -4.215 -4.241 11.259 1.00 91.69 83 GLY A C 1
ATOM 616 O O . GLY A 1 83 ? -3.103 -3.708 11.321 1.00 91.69 83 GLY A O 1
ATOM 617 N N . PHE A 1 84 ? -5.005 -4.159 10.189 1.00 92.94 84 PHE A N 1
ATOM 618 C CA . PHE A 1 84 ? -4.601 -3.570 8.911 1.00 92.94 84 PHE A CA 1
ATOM 619 C C . PHE A 1 84 ? -4.145 -2.102 9.004 1.00 92.94 84 PHE A C 1
ATOM 621 O O . PHE A 1 84 ? -3.076 -1.793 8.473 1.00 92.94 84 PHE A O 1
ATOM 628 N N . PRO A 1 85 ? -4.840 -1.194 9.722 1.00 93.44 85 PRO A N 1
ATOM 629 C CA . PRO A 1 85 ? -4.392 0.197 9.835 1.00 93.44 85 PRO A CA 1
ATOM 630 C C . PRO A 1 85 ? -3.039 0.320 10.551 1.00 93.44 85 PRO A C 1
ATOM 632 O O . PRO A 1 85 ? -2.136 1.019 10.091 1.00 93.44 85 PRO A O 1
ATOM 635 N N . ASN A 1 86 ? -2.844 -0.426 11.642 1.00 92.69 86 ASN A N 1
ATOM 636 C CA . ASN A 1 86 ? -1.555 -0.499 12.329 1.00 92.69 86 ASN A CA 1
ATOM 637 C C . ASN A 1 86 ? -0.452 -1.049 11.420 1.00 92.69 86 ASN A C 1
ATOM 639 O O . ASN A 1 86 ? 0.656 -0.514 11.428 1.00 92.69 86 ASN A O 1
ATOM 643 N N . PHE A 1 87 ? -0.753 -2.061 10.607 1.00 91.94 87 PHE A N 1
ATOM 644 C CA . PHE A 1 87 ? 0.198 -2.576 9.629 1.00 91.94 87 PHE A CA 1
ATOM 645 C C . PHE A 1 87 ? 0.595 -1.509 8.596 1.00 91.94 87 PHE A C 1
ATOM 647 O O . PHE A 1 87 ? 1.782 -1.334 8.328 1.00 91.94 87 PHE A O 1
ATOM 654 N N . LEU A 1 88 ? -0.369 -0.738 8.082 1.00 92.12 88 LEU A N 1
ATOM 655 C CA . LEU A 1 88 ? -0.127 0.365 7.144 1.00 92.12 88 LEU A CA 1
ATOM 656 C C . LEU A 1 88 ? 0.631 1.555 7.758 1.00 92.12 88 LEU A C 1
ATOM 658 O O . LEU A 1 88 ? 1.157 2.380 7.006 1.00 92.12 88 LEU A O 1
ATOM 662 N N . SER A 1 89 ? 0.695 1.650 9.090 1.00 91.38 89 SER A N 1
ATOM 663 C CA . SER A 1 89 ? 1.465 2.684 9.800 1.00 91.38 89 SER A CA 1
ATOM 664 C C . SER A 1 89 ? 2.969 2.387 9.896 1.00 91.38 89 SER A C 1
ATOM 666 O O . SER A 1 89 ? 3.728 3.259 10.319 1.00 91.38 89 SER A O 1
ATOM 668 N N . ASN A 1 90 ? 3.408 1.190 9.492 1.00 90.88 90 ASN A N 1
ATOM 669 C CA . ASN A 1 90 ? 4.828 0.850 9.406 1.00 90.88 90 ASN A CA 1
ATOM 670 C C . ASN A 1 90 ? 5.531 1.595 8.262 1.00 90.88 90 ASN A C 1
ATOM 672 O O . ASN A 1 90 ? 4.896 2.129 7.350 1.00 90.88 90 ASN A O 1
ATOM 676 N N . ALA A 1 91 ? 6.863 1.586 8.294 1.00 88.38 91 ALA A N 1
ATOM 677 C CA . ALA A 1 91 ? 7.678 2.004 7.164 1.00 8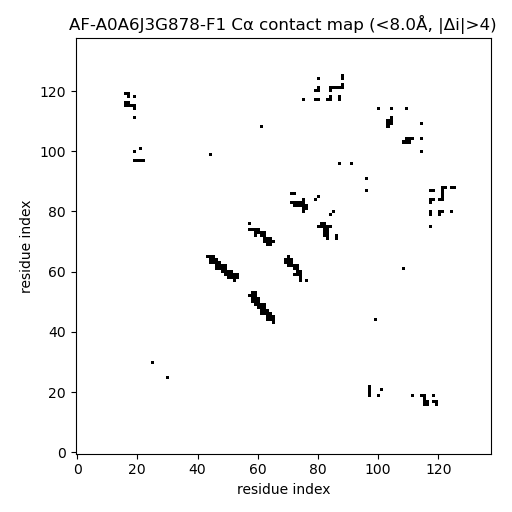8.38 91 ALA A CA 1
ATOM 678 C C . ALA A 1 91 ? 7.655 0.917 6.076 1.00 88.38 91 ALA A C 1
ATOM 680 O O . ALA A 1 91 ? 7.994 -0.237 6.331 1.00 88.38 91 ALA A O 1
ATOM 681 N N . PHE A 1 92 ? 7.263 1.296 4.861 1.00 86.31 92 PHE A N 1
ATOM 682 C CA . PHE A 1 92 ? 7.300 0.430 3.685 1.00 86.31 92 PHE A CA 1
ATOM 683 C C . PHE A 1 92 ? 8.434 0.873 2.773 1.00 86.31 92 PHE A C 1
ATOM 685 O O . PHE A 1 92 ? 8.694 2.067 2.627 1.00 86.31 92 PHE A O 1
ATOM 692 N N . VAL A 1 93 ? 9.079 -0.088 2.120 1.00 84.38 93 VAL A N 1
ATOM 693 C CA . VAL A 1 93 ? 10.089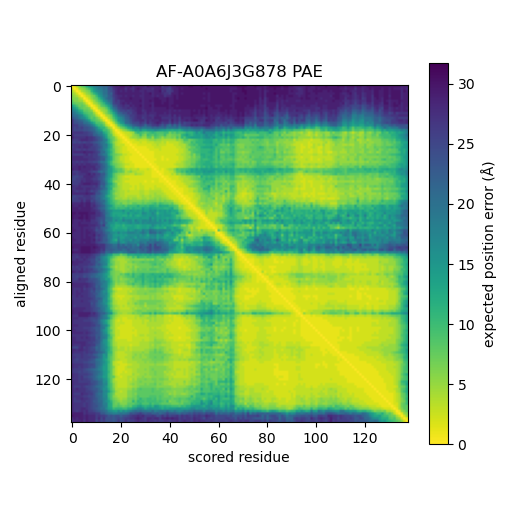 0.218 1.112 1.00 84.38 93 VAL A CA 1
ATOM 694 C C . VAL A 1 93 ? 9.425 0.803 -0.133 1.00 84.38 93 VAL A C 1
ATOM 696 O O . VAL A 1 93 ? 8.549 0.178 -0.727 1.00 84.38 93 VAL A O 1
ATOM 699 N N . SER A 1 94 ? 9.875 1.990 -0.548 1.00 82.38 94 SER A N 1
ATOM 700 C CA . SER A 1 94 ? 9.568 2.577 -1.857 1.00 82.38 94 SER A CA 1
ATOM 701 C C . SER A 1 94 ? 8.072 2.473 -2.230 1.00 82.38 94 SER A C 1
ATOM 703 O O . SER A 1 94 ? 7.203 2.985 -1.527 1.00 82.38 94 SER A O 1
ATOM 705 N N . THR A 1 95 ? 7.765 1.784 -3.330 1.00 86.62 95 THR A N 1
ATOM 706 C CA . THR A 1 95 ? 6.433 1.619 -3.918 1.00 86.62 95 THR A CA 1
ATOM 707 C C . THR A 1 95 ? 5.614 0.478 -3.310 1.00 86.62 95 THR A C 1
ATOM 709 O O . THR A 1 95 ? 4.447 0.320 -3.673 1.00 86.62 95 THR A O 1
ATOM 712 N N . ALA A 1 96 ? 6.166 -0.295 -2.366 1.00 88.00 96 ALA A N 1
ATOM 713 C CA . ALA A 1 96 ? 5.540 -1.518 -1.856 1.00 88.00 96 ALA A CA 1
ATOM 714 C C . ALA A 1 96 ? 4.172 -1.266 -1.202 1.00 88.00 96 ALA A C 1
ATOM 716 O O . ALA A 1 96 ? 3.254 -2.068 -1.365 1.00 88.00 96 ALA A O 1
ATOM 717 N N . LYS A 1 97 ? 3.999 -0.133 -0.505 1.00 90.62 97 LYS A N 1
ATOM 718 C CA . LYS A 1 97 ? 2.703 0.232 0.095 1.00 90.62 97 LYS A CA 1
ATOM 719 C C . LYS A 1 97 ? 1.633 0.451 -0.975 1.00 90.62 97 LYS A C 1
ATOM 721 O O . LYS A 1 97 ? 0.543 -0.099 -0.863 1.00 90.62 97 LYS A O 1
ATOM 726 N N . CYS A 1 98 ? 1.950 1.206 -2.027 1.00 89.75 98 CYS A N 1
ATOM 727 C CA . CYS A 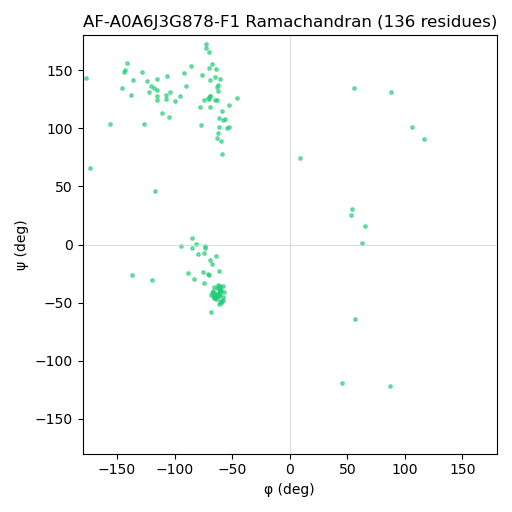1 98 ? 1.019 1.450 -3.129 1.00 89.75 98 CYS A CA 1
ATOM 728 C C . CYS A 1 98 ? 0.733 0.161 -3.909 1.00 89.75 98 CYS A C 1
ATOM 730 O O . CYS A 1 98 ? -0.418 -0.110 -4.228 1.00 89.75 98 CYS A O 1
ATOM 732 N N . GLN A 1 99 ? 1.754 -0.669 -4.153 1.00 90.00 99 GLN A N 1
ATOM 733 C CA . GLN A 1 99 ? 1.594 -1.973 -4.806 1.00 90.00 99 GLN A CA 1
ATOM 734 C C . GLN A 1 99 ? 0.668 -2.903 -4.015 1.00 90.00 99 GLN A C 1
ATOM 736 O O . GLN A 1 99 ? -0.196 -3.541 -4.611 1.00 90.00 99 GLN A O 1
ATOM 741 N N . LEU A 1 100 ? 0.800 -2.946 -2.684 1.00 90.12 100 LEU A N 1
ATOM 742 C CA . LEU A 1 100 ? -0.083 -3.723 -1.814 1.00 90.12 100 LEU A CA 1
ATOM 743 C C . LEU A 1 100 ? -1.537 -3.246 -1.919 1.00 90.12 100 LEU A C 1
ATOM 745 O O . LEU A 1 100 ? -2.432 -4.058 -2.137 1.00 90.12 100 LEU A O 1
ATOM 749 N N . LEU A 1 101 ? -1.779 -1.939 -1.780 1.00 91.88 101 LEU A N 1
ATOM 750 C CA . LEU A 1 101 ? -3.133 -1.373 -1.837 1.00 91.88 101 LEU A CA 1
ATOM 751 C C . LEU A 1 101 ? -3.769 -1.581 -3.218 1.00 91.88 101 LEU A C 1
ATOM 753 O O . LEU A 1 101 ? -4.924 -1.998 -3.309 1.00 91.88 101 LEU A O 1
ATOM 757 N N . PHE A 1 102 ? -2.994 -1.368 -4.282 1.00 91.00 102 PHE A N 1
ATOM 758 C CA . PHE A 1 102 ? -3.421 -1.615 -5.654 1.00 91.00 102 PHE A CA 1
ATOM 759 C C . PHE A 1 102 ? -3.791 -3.086 -5.874 1.00 91.00 102 PHE A C 1
ATOM 761 O O . PHE A 1 102 ? -4.875 -3.376 -6.376 1.00 91.00 102 PHE A O 1
ATOM 768 N N . ALA A 1 103 ? -2.935 -4.019 -5.448 1.00 89.75 103 ALA A N 1
ATOM 769 C CA . ALA A 1 103 ? -3.174 -5.448 -5.613 1.00 89.75 103 ALA A CA 1
ATOM 770 C C . ALA A 1 103 ? -4.428 -5.917 -4.856 1.00 89.75 103 ALA A C 1
ATOM 772 O O . ALA A 1 103 ? -5.237 -6.653 -5.415 1.00 89.75 103 ALA A O 1
ATOM 773 N N . LEU A 1 104 ? -4.635 -5.454 -3.618 1.00 91.44 104 LEU A N 1
ATOM 774 C CA . LEU A 1 104 ? -5.829 -5.792 -2.832 1.00 91.44 104 LEU A CA 1
ATOM 775 C C . LEU A 1 104 ? -7.129 -5.317 -3.500 1.00 91.44 104 LEU A C 1
ATOM 777 O O . LEU A 1 104 ? -8.130 -6.037 -3.432 1.00 91.44 104 LEU A O 1
ATOM 781 N N . LYS A 1 105 ? -7.095 -4.148 -4.159 1.00 91.50 105 LYS A N 1
ATOM 782 C CA . LYS A 1 105 ? -8.213 -3.595 -4.938 1.00 91.50 105 LYS A CA 1
ATOM 783 C C . LYS A 1 105 ? -8.483 -4.437 -6.187 1.00 91.50 105 LYS A C 1
ATOM 785 O O . LYS A 1 105 ? -9.578 -4.966 -6.338 1.00 91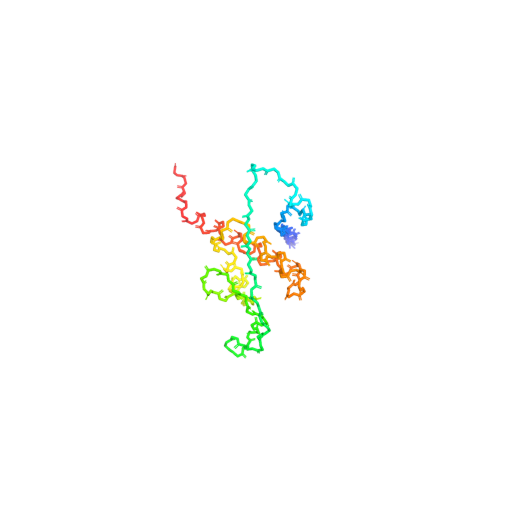.50 105 LYS A O 1
ATOM 790 N N . VAL A 1 106 ? -7.489 -4.611 -7.065 1.00 91.88 106 VAL A N 1
ATOM 791 C CA . VAL A 1 106 ? -7.696 -5.284 -8.366 1.00 91.88 106 VAL A CA 1
ATOM 792 C C . VAL A 1 106 ? -7.947 -6.787 -8.248 1.00 91.88 106 VAL A C 1
ATOM 794 O O . VAL A 1 106 ? -8.615 -7.361 -9.103 1.00 91.88 106 VAL A O 1
ATOM 797 N N . LEU A 1 107 ? -7.455 -7.430 -7.185 1.00 90.75 107 LEU A N 1
ATOM 798 C CA . LEU A 1 107 ? -7.733 -8.840 -6.891 1.00 90.75 107 LEU A CA 1
ATOM 799 C C . LEU A 1 107 ? -9.048 -9.042 -6.121 1.00 90.75 107 LEU A C 1
ATOM 801 O O . LEU A 1 107 ? -9.336 -10.163 -5.706 1.00 90.75 107 LEU A O 1
ATOM 805 N N . ASN A 1 108 ? -9.841 -7.983 -5.911 1.00 90.56 108 ASN A N 1
ATOM 806 C CA . ASN A 1 108 ? -11.113 -8.014 -5.181 1.00 90.56 108 ASN A CA 1
ATOM 807 C C . ASN A 1 108 ? -10.998 -8.615 -3.765 1.00 90.56 108 ASN A C 1
ATOM 809 O O . ASN A 1 108 ? -11.939 -9.215 -3.244 1.00 90.56 108 ASN A O 1
ATOM 813 N N . MET A 1 109 ? -9.836 -8.464 -3.123 1.00 88.81 109 MET A N 1
ATOM 814 C CA . MET A 1 109 ? -9.590 -8.976 -1.770 1.00 88.81 109 MET A CA 1
ATOM 815 C C . MET A 1 109 ? -10.104 -8.008 -0.700 1.00 88.81 109 MET A C 1
ATOM 817 O O . MET A 1 109 ? -10.482 -8.432 0.397 1.00 88.81 109 MET A O 1
ATOM 821 N N . MET A 1 110 ? -10.113 -6.708 -1.008 1.00 90.50 110 MET A N 1
ATOM 822 C CA . MET A 1 110 ? -10.648 -5.661 -0.144 1.00 90.50 110 MET A CA 1
ATOM 823 C C . MET A 1 110 ? -11.275 -4.542 -0.986 1.00 90.50 110 MET A C 1
ATOM 825 O O . MET A 1 110 ? -10.657 -4.112 -1.959 1.00 90.50 110 MET A O 1
ATOM 829 N N . PRO A 1 111 ? -12.472 -4.051 -0.620 1.00 91.19 111 PRO A N 1
ATOM 830 C CA . PRO A 1 111 ? -13.098 -2.942 -1.324 1.00 91.19 111 PRO A CA 1
ATOM 831 C C . PRO A 1 111 ? -12.340 -1.631 -1.074 1.00 91.19 111 PRO A C 1
ATOM 833 O O . PRO A 1 111 ? -11.704 -1.446 -0.030 1.00 91.19 111 PRO A O 1
ATOM 836 N N . GLU A 1 112 ? -12.420 -0.719 -2.038 1.00 90.44 112 GLU A N 1
ATOM 837 C CA . GLU A 1 112 ? -11.669 0.539 -2.043 1.00 90.44 112 GLU A CA 1
ATOM 838 C C . GLU A 1 112 ? -11.996 1.424 -0.838 1.00 90.44 112 GLU A C 1
ATOM 840 O O . GLU A 1 112 ? -11.094 2.006 -0.233 1.00 90.44 112 GLU A O 1
ATOM 845 N N . GLU A 1 113 ? -13.253 1.437 -0.402 1.00 91.50 113 GLU A N 1
ATOM 846 C CA . GLU A 1 113 ? -13.698 2.215 0.754 1.00 91.50 113 GLU A CA 1
ATOM 847 C C . GLU A 1 113 ? -13.003 1.743 2.037 1.00 91.50 113 GLU A C 1
ATOM 849 O O . GLU A 1 113 ? -12.618 2.552 2.881 1.00 91.50 113 GLU A O 1
ATOM 854 N N . LYS A 1 114 ? -12.786 0.428 2.175 1.00 91.38 114 LYS A N 1
ATOM 855 C CA . LYS A 1 114 ? -12.096 -0.153 3.336 1.00 91.38 114 LYS A CA 1
ATOM 856 C C . LYS A 1 114 ? -10.592 0.089 3.296 1.00 91.38 114 LYS A C 1
ATOM 858 O O . LYS A 1 114 ? -9.988 0.281 4.352 1.00 91.38 114 LYS A O 1
ATOM 863 N N . LEU A 1 115 ? -9.999 0.120 2.103 1.00 92.50 115 LEU A N 1
ATOM 864 C CA . LEU A 1 115 ? -8.597 0.498 1.920 1.00 92.50 115 LEU A CA 1
ATOM 865 C C . LEU A 1 115 ? -8.377 1.969 2.308 1.00 92.50 115 LEU A C 1
ATOM 867 O O . LEU A 1 115 ? -7.451 2.263 3.067 1.00 92.50 115 LEU A O 1
ATOM 871 N N . ALA A 1 116 ? -9.254 2.868 1.855 1.00 92.69 116 ALA A N 1
ATOM 872 C CA . ALA A 1 116 ? -9.218 4.288 2.201 1.00 92.69 116 ALA A CA 1
ATOM 873 C C . ALA A 1 116 ? -9.430 4.523 3.708 1.00 92.69 116 ALA A C 1
ATOM 875 O O . ALA A 1 116 ? -8.673 5.273 4.326 1.00 92.69 116 ALA A O 1
ATOM 876 N N . GLU A 1 117 ? -10.397 3.832 4.326 1.00 92.38 117 GLU A N 1
ATOM 877 C CA . GLU A 1 117 ? -10.654 3.898 5.773 1.00 92.38 117 GLU A CA 1
ATOM 878 C C . GLU A 1 117 ? -9.419 3.473 6.584 1.00 92.38 117 GLU A C 1
ATOM 880 O O . GLU A 1 117 ? -8.983 4.184 7.494 1.00 92.38 117 GLU A O 1
ATOM 885 N N . ALA A 1 118 ? -8.817 2.333 6.233 1.00 93.00 118 ALA A N 1
ATOM 886 C CA . ALA A 1 118 ? -7.644 1.826 6.933 1.00 93.00 118 ALA A CA 1
ATOM 887 C C . ALA A 1 118 ? -6.418 2.728 6.753 1.00 93.00 118 ALA A C 1
ATOM 889 O O . ALA A 1 118 ? -5.636 2.905 7.690 1.00 93.00 118 ALA A O 1
ATOM 890 N N . LEU A 1 119 ? -6.254 3.318 5.568 1.00 93.06 119 LEU A N 1
ATOM 891 C CA . LEU A 1 119 ? -5.170 4.251 5.305 1.00 93.06 119 LEU A CA 1
ATOM 892 C C . LEU A 1 119 ? -5.346 5.561 6.077 1.00 93.06 119 LEU A C 1
ATOM 894 O O . LEU A 1 119 ? -4.380 6.036 6.670 1.00 93.06 119 LEU A O 1
ATOM 898 N N . ALA A 1 120 ? -6.560 6.115 6.119 1.00 92.88 120 ALA A N 1
ATOM 899 C CA . ALA A 1 120 ? -6.863 7.304 6.911 1.00 92.88 120 ALA A CA 1
ATOM 900 C C . ALA A 1 120 ? -6.540 7.069 8.395 1.00 92.88 120 ALA A C 1
ATOM 902 O O . ALA A 1 120 ? -5.825 7.860 9.009 1.00 92.88 120 ALA A O 1
ATOM 903 N N . ALA A 1 121 ? -6.980 5.935 8.949 1.00 92.75 121 ALA A N 1
ATOM 904 C CA . ALA A 1 121 ? -6.677 5.557 10.327 1.00 92.75 121 ALA A CA 1
ATOM 905 C C . ALA A 1 121 ? -5.163 5.392 10.580 1.00 92.75 121 ALA A C 1
ATOM 907 O O . ALA A 1 121 ? -4.664 5.800 11.633 1.00 92.75 121 ALA A O 1
ATOM 908 N N . ALA A 1 122 ? -4.416 4.844 9.616 1.00 92.25 122 ALA A N 1
ATOM 909 C CA . ALA A 1 122 ? -2.962 4.718 9.703 1.00 92.25 122 ALA A CA 1
ATOM 910 C C . ALA A 1 122 ? -2.254 6.085 9.715 1.00 92.25 122 ALA A C 1
ATOM 912 O O . ALA A 1 122 ? -1.379 6.309 10.554 1.00 92.25 122 ALA A O 1
ATOM 913 N N . THR A 1 123 ? -2.651 7.001 8.826 1.00 91.38 123 THR A N 1
ATOM 914 C CA . THR A 1 123 ? -2.084 8.357 8.732 1.00 91.38 123 THR A CA 1
ATOM 915 C C . THR A 1 123 ? -2.377 9.172 9.989 1.00 91.38 123 THR A C 1
ATOM 917 O O . THR A 1 123 ? -1.471 9.785 10.553 1.00 91.38 123 THR A O 1
ATOM 920 N N . GLU A 1 124 ? -3.612 9.121 10.491 1.00 92.00 124 GLU A N 1
ATOM 921 C CA . GLU A 1 124 ? -3.994 9.796 11.737 1.00 92.00 124 GLU A CA 1
ATOM 922 C C . GLU A 1 124 ? -3.193 9.284 12.937 1.00 92.00 124 GLU A C 1
ATOM 924 O O . GLU A 1 124 ? -2.751 10.062 13.784 1.00 92.00 124 GLU A O 1
ATOM 929 N N . LYS A 1 125 ? -2.943 7.971 13.005 1.00 89.88 125 LYS A N 1
ATOM 930 C CA . LYS A 1 125 ? -2.089 7.391 14.045 1.00 89.88 125 LYS A CA 1
ATOM 931 C C . LYS A 1 125 ? -0.649 7.901 13.944 1.00 89.88 125 LYS A C 1
ATOM 933 O O . LYS A 1 125 ? -0.067 8.240 14.972 1.00 89.88 125 LYS A O 1
ATOM 938 N N . GLN A 1 126 ? -0.075 7.944 12.740 1.00 88.81 126 GLN A N 1
ATOM 939 C CA . GLN A 1 126 ? 1.284 8.452 12.525 1.00 88.81 126 GLN A CA 1
ATOM 940 C C . GLN A 1 126 ? 1.397 9.924 12.932 1.00 88.81 126 GLN A C 1
ATOM 942 O O . GLN A 1 126 ? 2.323 10.283 13.658 1.00 88.81 126 GLN A O 1
ATOM 947 N N . LYS A 1 127 ? 0.414 10.749 12.551 1.00 90.44 127 LYS A N 1
ATOM 948 C CA . LYS A 1 127 ? 0.343 12.163 12.931 1.00 90.44 127 LYS A CA 1
ATOM 949 C C . LYS A 1 127 ? 0.283 12.342 14.451 1.00 90.44 127 LYS A C 1
ATOM 951 O O . LYS A 1 127 ? 1.123 13.036 15.011 1.00 90.44 127 LYS A O 1
ATOM 956 N N . LYS A 1 128 ? -0.623 11.634 15.133 1.00 90.50 128 LYS A N 1
ATOM 957 C CA . LYS A 1 128 ? -0.741 11.679 16.604 1.00 90.50 128 LYS A CA 1
ATOM 958 C C . LYS A 1 128 ? 0.510 11.171 17.323 1.00 90.50 128 LYS A C 1
ATOM 960 O O . LYS A 1 128 ? 0.828 11.647 18.408 1.00 90.50 128 LYS A O 1
ATOM 965 N N . ALA A 1 129 ? 1.199 10.175 16.765 1.00 89.38 129 ALA A N 1
ATOM 966 C CA . ALA A 1 129 ? 2.458 9.688 17.325 1.00 89.38 129 ALA A CA 1
ATOM 967 C C . ALA A 1 129 ? 3.561 10.748 17.209 1.00 89.38 129 ALA A C 1
ATOM 969 O O . ALA A 1 129 ? 4.294 10.960 18.171 1.00 89.38 129 ALA A O 1
ATOM 970 N N . LEU A 1 130 ? 3.632 11.444 16.070 1.00 89.25 130 LEU A N 1
ATOM 971 C CA . LEU A 1 130 ? 4.576 12.535 15.848 1.00 89.25 130 LEU A CA 1
ATOM 972 C C . LEU A 1 130 ? 4.285 13.738 16.756 1.00 89.25 130 LEU A C 1
ATOM 974 O O . LEU A 1 130 ? 5.198 14.239 17.400 1.00 89.25 130 LEU A O 1
ATOM 978 N N . GLU A 1 131 ? 3.023 14.154 16.880 1.00 91.62 131 GLU A N 1
ATOM 979 C CA . GLU A 1 131 ? 2.608 15.257 17.765 1.00 91.62 131 GLU A CA 1
ATOM 980 C C . GLU A 1 131 ? 2.979 15.013 19.234 1.00 91.62 131 GLU A C 1
ATOM 982 O O . GLU A 1 131 ? 3.362 15.944 19.928 1.00 91.62 131 GLU A O 1
ATOM 987 N N . LYS A 1 132 ? 2.917 13.763 19.710 1.00 90.12 132 LYS A N 1
ATOM 988 C CA . LYS A 1 132 ? 3.344 13.407 21.076 1.00 90.12 132 LYS A CA 1
ATOM 989 C C . LYS A 1 132 ? 4.858 13.454 21.281 1.00 90.12 132 LYS A C 1
ATOM 991 O O . LYS A 1 132 ? 5.305 13.559 22.418 1.00 90.12 132 LYS A O 1
ATOM 996 N N . LEU A 1 133 ? 5.629 13.282 20.209 1.00 85.88 133 LEU A N 1
ATOM 997 C CA . LEU A 1 133 ? 7.093 13.279 20.238 1.00 85.88 133 LEU A CA 1
ATOM 998 C C . LEU A 1 133 ? 7.672 14.687 20.069 1.00 85.88 133 LEU A C 1
ATOM 1000 O O . LEU A 1 133 ? 8.796 14.932 20.502 1.00 85.88 133 LEU A O 1
ATOM 1004 N N . LEU A 1 134 ? 6.924 15.602 19.448 1.00 80.00 134 LEU A N 1
ATOM 1005 C CA . LEU A 1 134 ? 7.310 17.002 19.329 1.00 80.00 134 LEU A CA 1
ATOM 1006 C C . LEU A 1 134 ? 7.037 17.708 20.671 1.00 80.00 134 LEU A C 1
ATOM 1008 O O . LEU A 1 134 ? 5.885 17.747 21.104 1.00 80.00 134 LEU A O 1
ATOM 1012 N N . PRO A 1 135 ? 8.059 18.253 21.360 1.00 68.44 135 PRO A N 1
ATOM 1013 C CA . PRO A 1 135 ? 7.822 19.057 22.553 1.00 68.44 135 PRO A CA 1
ATOM 1014 C C . PRO A 1 135 ? 6.972 20.275 22.176 1.00 68.44 135 PRO A C 1
ATOM 1016 O O . PRO A 1 135 ? 7.146 20.841 21.095 1.00 68.44 135 PRO A O 1
ATOM 1019 N N . ALA A 1 136 ? 6.050 20.674 23.058 1.00 65.31 136 ALA A N 1
ATOM 1020 C CA . ALA A 1 136 ? 5.346 21.943 22.910 1.00 65.31 136 ALA A CA 1
ATOM 1021 C C . ALA A 1 136 ? 6.406 23.039 22.756 1.00 65.31 136 ALA A C 1
ATOM 1023 O O . ALA A 1 136 ? 7.283 23.164 23.609 1.00 65.31 136 ALA A O 1
ATOM 1024 N N . SER A 1 137 ? 6.380 23.752 21.632 1.00 61.47 137 SER A N 1
ATOM 1025 C CA . SER A 1 137 ? 7.293 24.860 21.373 1.00 61.47 137 SER A CA 1
ATOM 1026 C C . SER A 1 137 ? 7.127 25.900 22.482 1.00 61.47 137 SER A C 1
ATOM 1028 O O . SER A 1 137 ? 6.081 26.551 22.541 1.00 61.47 137 SER A O 1
ATOM 1030 N N . SER A 1 138 ? 8.121 25.981 23.369 1.00 48.84 138 SER A N 1
ATOM 1031 C CA . SER A 1 138 ? 8.290 27.035 24.373 1.00 48.84 138 SER A CA 1
ATOM 1032 C C . SER A 1 138 ? 8.753 28.337 23.736 1.00 48.84 138 SER A C 1
ATOM 1034 O O . SER A 1 138 ? 9.563 28.257 22.783 1.00 48.84 138 SER A O 1
#

Nearest PDB structures (foldseek):
  6d0l-assembly1_B  TM=9.455E-01  e=7.804E-14  Homo sapiens
  3kvh-assembly1_A-2  TM=9.822E-01  e=5.369E-13  Homo sapiens
  6d0l-assembly1_A  TM=9.377E-01  e=1.865E-13  Homo sapiens
  5z78-assembly1_A  TM=9.549E-01  e=6.881E-12  Mus musculus
  8u3s-assembly1_A-4  TM=9.617E-01  e=8.293E-12  Homo sapiens

Radius of gyration: 20.7 Å; Cα contacts (8 Å, |Δi|>4): 124; chains: 1; bounding box: 59×54×57 Å

Secondary structure (DSSP, 8-state):
------------------PPP------HHHHTT--TT--------EEEEEEEEETTTEEEEEEEEETTTEEP---B-TTSSTBHHHHHTS---TTHHHHHHHHHHHTTSS-HHHHHHHHHHHHHHHHHHHHHHSPP--

Organism: Sapajus apella (NCBI:txid9515)

pLDDT: mean 78.13, std 19.83, range [29.42, 96.44]

Solvent-accessible surface area (backbone atoms only — not comparable to full-atom values): 8816 Å² total; per-residue (Å²): 135,90,79,92,82,90,79,81,90,78,80,74,75,75,73,76,77,41,73,73,70,76,75,91,83,74,54,72,71,60,59,72,67,57,58,91,92,59,86,87,85,88,86,74,83,52,71,46,84,34,93,51,46,56,95,79,75,42,63,37,55,41,42,36,40,54,99,68,90,48,68,49,48,71,32,68,42,96,82,61,38,45,46,32,11,52,60,67,54,52,93,61,67,86,62,52,57,42,51,51,56,50,48,34,42,78,69,70,74,40,59,64,71,59,53,22,51,31,49,38,42,12,52,52,50,52,49,54,54,49,59,73,69,48,74,81,86,127

Mean predicted aligned error: 11.22 Å

Foldseek 3Di:
DDDDDDDDDPPPPPPPQQAQDADDDDDPVVVVVDDPVDDDDDFDKDKDAFQDADVRPWGQGMFIQGDPGDTQRLTADPVLCPGNLVVLLDDDPDCVSSVVLVCCPVVVSDDSSSSSSSPSSSVVVNVVVVVVVDPDDD